Protein AF-A0A212CQR6-F1 (afdb_monomer)

Structure (mmCIF, N/CA/C/O backbone):
data_AF-A0A212CQR6-F1
#
_entry.id   AF-A0A212CQR6-F1
#
loop_
_atom_site.group_PDB
_atom_site.id
_atom_site.type_symbol
_atom_site.label_atom_id
_atom_site.label_alt_id
_atom_site.label_comp_id
_atom_site.label_asym_id
_atom_site.label_entity_id
_atom_site.label_seq_id
_atom_site.pdbx_PDB_ins_code
_atom_site.Cartn_x
_atom_site.Cartn_y
_atom_site.Cartn_z
_atom_site.occupancy
_atom_site.B_iso_or_equiv
_atom_site.auth_seq_id
_atom_site.auth_comp_id
_atom_site.auth_asym_id
_atom_site.auth_atom_id
_atom_site.pdbx_PDB_model_num
ATOM 1 N N . MET A 1 1 ? 27.000 7.731 -14.540 1.00 38.19 1 MET A N 1
ATOM 2 C CA . MET A 1 1 ? 26.072 7.037 -13.621 1.00 38.19 1 MET A CA 1
ATOM 3 C C . MET A 1 1 ? 25.738 8.007 -12.505 1.00 38.19 1 MET A C 1
ATOM 5 O O . MET A 1 1 ? 26.477 8.099 -11.536 1.00 38.19 1 MET A O 1
ATOM 9 N N . SER A 1 2 ? 24.711 8.830 -12.704 1.00 34.97 2 SER A N 1
ATOM 10 C CA . SER A 1 2 ? 24.343 9.873 -11.747 1.00 34.97 2 SER A CA 1
ATOM 11 C C . SER A 1 2 ? 23.537 9.229 -10.625 1.00 34.97 2 SER A C 1
ATOM 13 O O . SER A 1 2 ? 22.382 8.862 -10.819 1.00 34.97 2 SER A O 1
ATOM 15 N N . THR A 1 3 ? 24.163 9.033 -9.468 1.00 43.81 3 THR A N 1
ATOM 16 C CA . THR A 1 3 ? 23.478 8.658 -8.231 1.00 43.81 3 THR A CA 1
ATOM 17 C C . THR A 1 3 ? 22.675 9.863 -7.760 1.00 43.81 3 THR A C 1
ATOM 19 O O . THR A 1 3 ? 23.160 10.685 -6.984 1.00 43.81 3 THR A O 1
ATOM 22 N N . SER A 1 4 ? 21.466 10.015 -8.293 1.00 49.00 4 SER A N 1
ATOM 23 C CA . SER A 1 4 ? 20.506 11.010 -7.832 1.00 49.00 4 SER A CA 1
ATOM 24 C C . SER A 1 4 ? 20.162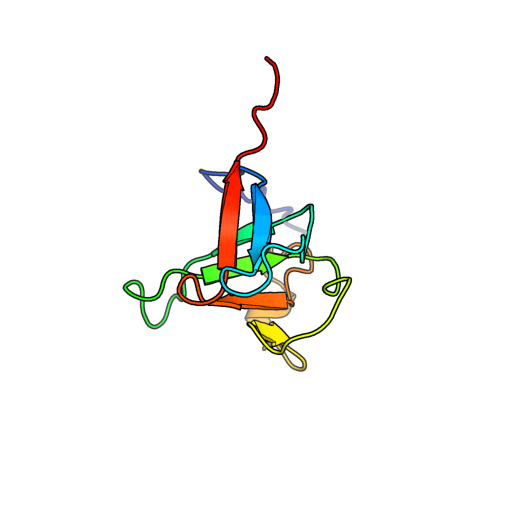 10.688 -6.379 1.00 49.00 4 SER A C 1
ATOM 26 O O . SER A 1 4 ? 19.417 9.750 -6.100 1.00 49.00 4 SER A O 1
ATOM 28 N N . SER A 1 5 ? 20.747 11.425 -5.438 1.00 55.25 5 SER A N 1
ATOM 29 C CA . SER A 1 5 ? 20.392 11.362 -4.025 1.00 55.25 5 SER A CA 1
ATOM 30 C C . SER A 1 5 ? 18.958 11.862 -3.874 1.00 55.25 5 SER A C 1
ATOM 32 O O . SER A 1 5 ? 18.669 13.055 -3.858 1.00 55.25 5 SER A O 1
ATOM 34 N N . CYS A 1 6 ? 18.021 10.922 -3.822 1.00 56.06 6 CYS A N 1
ATOM 35 C CA . CYS A 1 6 ? 16.612 11.205 -3.631 1.00 56.06 6 CYS A CA 1
ATOM 36 C C . CYS A 1 6 ? 16.372 11.743 -2.208 1.00 56.06 6 CYS A C 1
ATOM 38 O O . CYS A 1 6 ? 16.260 11.005 -1.222 1.00 56.06 6 CYS A O 1
ATOM 40 N N . THR A 1 7 ? 16.320 13.067 -2.081 1.00 52.56 7 THR A N 1
ATOM 41 C CA . THR A 1 7 ? 16.029 13.760 -0.820 1.00 52.56 7 THR A CA 1
ATOM 42 C C . THR A 1 7 ? 14.517 13.794 -0.590 1.00 52.56 7 THR A C 1
ATOM 44 O O . THR A 1 7 ? 13.867 14.826 -0.722 1.00 52.56 7 THR A O 1
ATOM 47 N N . PHE A 1 8 ? 13.933 12.632 -0.283 1.00 57.53 8 PHE A N 1
ATOM 48 C CA . PHE A 1 8 ? 12.539 12.522 0.153 1.00 57.53 8 PHE A CA 1
ATOM 49 C C . PHE A 1 8 ? 12.356 13.298 1.463 1.00 57.53 8 PHE A C 1
ATOM 51 O O . PHE A 1 8 ? 12.989 12.964 2.465 1.00 57.53 8 PHE A O 1
ATOM 58 N N . LYS A 1 9 ? 11.539 14.358 1.442 1.00 51.84 9 LYS A N 1
ATOM 59 C CA . LYS A 1 9 ? 11.410 15.332 2.542 1.00 51.84 9 LYS A CA 1
ATOM 60 C C . LYS A 1 9 ? 10.606 14.856 3.760 1.00 51.84 9 LYS A C 1
ATOM 62 O O . LYS A 1 9 ? 10.518 15.603 4.723 1.00 51.84 9 LYS A O 1
ATOM 67 N N . ASP A 1 10 ? 10.096 13.629 3.779 1.00 56.75 10 ASP A N 1
ATOM 68 C CA . ASP A 1 10 ? 9.424 13.069 4.957 1.00 56.75 10 ASP A CA 1
ATOM 69 C C . ASP A 1 10 ? 9.641 11.546 5.002 1.00 56.75 10 ASP A C 1
ATOM 71 O O . ASP A 1 10 ? 8.885 10.765 4.430 1.00 56.75 10 ASP A O 1
ATOM 75 N N . ARG A 1 11 ? 10.765 11.111 5.591 1.00 65.69 11 ARG A N 1
ATOM 76 C CA . ARG A 1 11 ? 11.142 9.686 5.717 1.00 65.69 11 ARG A CA 1
ATOM 77 C C . ARG A 1 11 ? 10.640 9.078 7.023 1.00 65.69 11 ARG A C 1
ATOM 79 O O . ARG A 1 11 ? 11.373 8.350 7.689 1.00 65.69 11 ARG A O 1
ATOM 86 N N . ARG A 1 12 ? 9.419 9.402 7.444 1.00 79.44 12 ARG A N 1
ATOM 87 C CA . ARG A 1 12 ? 8.887 8.826 8.681 1.00 79.44 12 ARG A CA 1
ATOM 88 C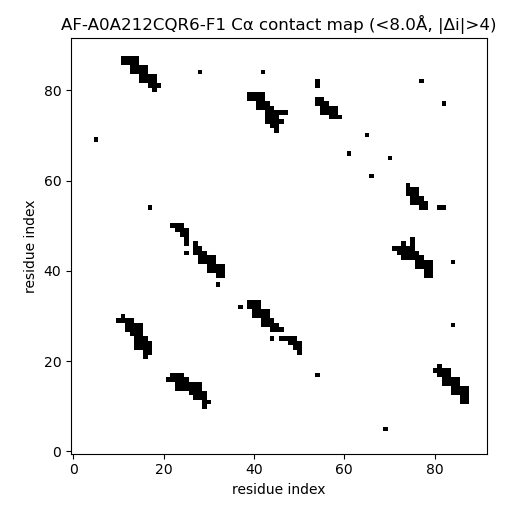 C . ARG A 1 12 ? 8.428 7.402 8.427 1.00 79.44 12 ARG A C 1
ATOM 90 O O . ARG A 1 12 ? 7.390 7.156 7.811 1.00 79.44 12 ARG A O 1
ATOM 97 N N . VAL A 1 13 ? 9.226 6.455 8.909 1.00 88.00 13 VAL A N 1
ATOM 98 C CA . VAL A 1 13 ? 8.859 5.045 8.868 1.00 88.00 13 VAL A CA 1
ATOM 99 C C . VAL A 1 13 ? 7.781 4.792 9.917 1.00 88.00 13 VAL A C 1
ATOM 101 O O . VAL A 1 13 ? 7.926 5.127 11.093 1.00 88.00 13 VAL A O 1
ATOM 104 N N . SER A 1 14 ? 6.690 4.179 9.485 1.00 90.12 14 SER A N 1
ATOM 105 C CA . SER A 1 14 ? 5.540 3.849 10.315 1.00 90.12 14 SER A CA 1
ATOM 106 C C . SER A 1 14 ? 5.332 2.344 10.392 1.00 90.12 14 SER A C 1
ATOM 108 O O . SER A 1 14 ? 5.547 1.617 9.423 1.00 90.12 14 SER A O 1
ATOM 110 N N . ILE A 1 15 ? 4.844 1.878 11.535 1.00 91.94 15 ILE A N 1
ATOM 111 C CA . ILE A 1 15 ? 4.265 0.542 11.659 1.00 91.94 15 ILE A CA 1
ATOM 112 C C . ILE A 1 15 ? 2.849 0.615 11.080 1.00 91.94 15 ILE A C 1
ATOM 114 O O . ILE A 1 15 ? 2.046 1.436 11.522 1.00 91.94 15 ILE A O 1
ATOM 118 N N . LEU A 1 16 ? 2.552 -0.210 10.077 1.00 91.50 16 LEU A N 1
ATOM 119 C CA . LEU A 1 16 ? 1.230 -0.299 9.463 1.00 91.50 16 LEU A CA 1
ATOM 120 C C . LEU A 1 16 ? 0.403 -1.366 10.158 1.00 91.50 16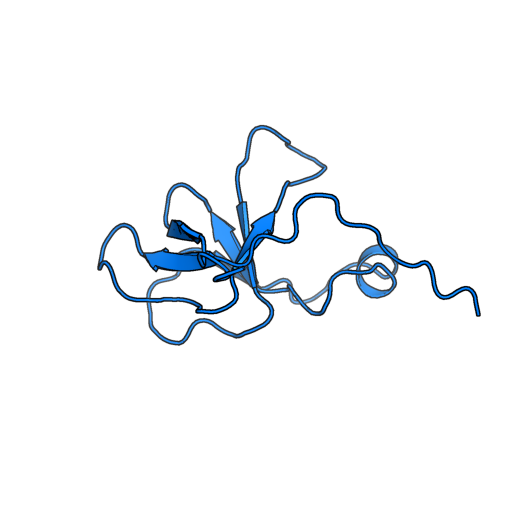 LEU A C 1
ATOM 122 O O . LEU A 1 16 ? 0.796 -2.534 10.220 1.00 91.50 16 LEU A O 1
ATOM 126 N N . CYS A 1 17 ? -0.779 -0.964 10.601 1.00 91.44 17 CYS A N 1
ATOM 127 C CA . CYS A 1 17 ? -1.744 -1.837 11.246 1.00 91.44 17 CYS A CA 1
ATOM 128 C C . CYS A 1 17 ? -3.051 -1.863 10.451 1.00 91.44 17 CYS A C 1
ATOM 130 O O . CYS A 1 17 ? -3.499 -0.846 9.915 1.00 91.44 17 CYS A O 1
ATOM 132 N N . CYS A 1 18 ? -3.693 -3.027 10.399 1.00 91.06 18 CYS A N 1
ATOM 133 C CA . CYS A 1 18 ? -5.018 -3.178 9.807 1.00 91.06 18 CYS A CA 1
ATOM 134 C C . CYS A 1 18 ? -6.073 -2.465 10.665 1.00 91.06 18 CYS A C 1
ATOM 136 O O . CYS A 1 18 ? -6.152 -2.684 11.876 1.00 91.06 18 CYS A O 1
ATOM 138 N N . LYS A 1 19 ? -6.940 -1.647 10.058 1.00 92.00 19 LYS A N 1
ATOM 139 C CA . LYS A 1 19 ? -8.014 -0.953 10.788 1.00 92.00 19 LYS A CA 1
ATOM 140 C C . LYS A 1 19 ? -9.070 -1.906 11.346 1.00 92.00 19 LYS A C 1
ATOM 142 O O . LYS A 1 19 ? -9.643 -1.590 12.389 1.00 92.00 19 LYS A O 1
ATOM 147 N N . PHE A 1 20 ? -9.278 -3.050 10.696 1.00 89.81 20 PHE A N 1
ATOM 148 C CA . PHE A 1 20 ? -10.327 -4.018 11.026 1.00 89.81 20 PHE A CA 1
ATOM 149 C C . PHE A 1 20 ? -9.904 -4.994 12.130 1.00 89.81 20 PHE A C 1
ATOM 151 O O . PHE A 1 20 ? -10.550 -5.055 13.168 1.00 89.81 20 PHE A O 1
ATOM 158 N N . CYS A 1 21 ? -8.797 -5.720 11.941 1.00 89.06 21 CYS A N 1
ATOM 159 C CA . CYS A 1 21 ? -8.338 -6.746 12.889 1.00 89.06 21 CYS A CA 1
ATOM 160 C C . CYS A 1 21 ? -7.232 -6.272 13.843 1.00 89.06 21 CYS A C 1
ATOM 162 O O . CYS A 1 21 ? -6.800 -7.041 14.696 1.00 89.06 21 CYS A O 1
ATOM 164 N N . LYS A 1 22 ? -6.746 -5.031 13.690 1.00 89.38 22 LYS A N 1
ATOM 165 C CA . LYS A 1 22 ? -5.672 -4.421 14.499 1.00 89.38 22 LYS A CA 1
ATOM 166 C C . LYS A 1 22 ? -4.316 -5.138 14.447 1.00 89.38 22 LYS A C 1
ATOM 168 O O . LYS A 1 22 ? -3.398 -4.735 15.153 1.00 89.38 22 LYS A O 1
ATOM 173 N N . GLN A 1 23 ? -4.153 -6.148 13.591 1.00 89.81 23 GLN A N 1
ATOM 174 C CA . GLN A 1 23 ? -2.870 -6.823 13.395 1.00 89.81 23 GLN A CA 1
ATOM 175 C C . GLN A 1 23 ? -1.863 -5.927 12.668 1.00 89.81 23 GLN A C 1
ATOM 177 O O . GLN A 1 23 ? -2.234 -5.114 11.813 1.00 89.81 23 GLN A O 1
ATOM 182 N N . VAL A 1 24 ? -0.583 -6.116 12.994 1.00 90.44 24 VAL A N 1
ATOM 183 C CA . VAL A 1 24 ? 0.538 -5.488 12.289 1.00 90.44 24 VAL A CA 1
ATOM 184 C C .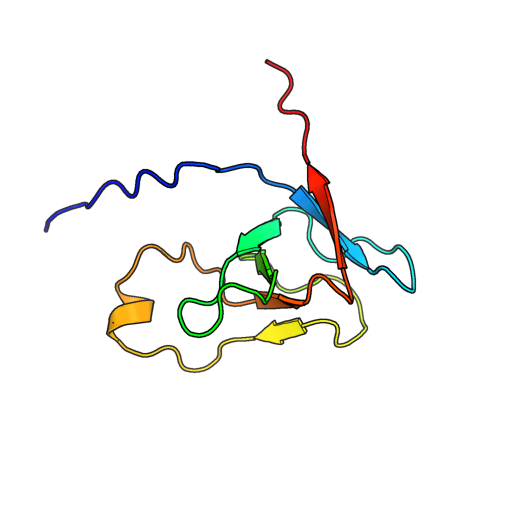 VAL A 1 24 ? 0.693 -6.148 10.922 1.00 90.44 24 VAL A C 1
ATOM 186 O O . VAL A 1 24 ? 0.858 -7.362 10.823 1.00 90.44 24 VAL A O 1
ATOM 189 N N . LEU A 1 25 ? 0.640 -5.332 9.873 1.00 90.44 25 LEU A N 1
ATOM 190 C CA . LEU A 1 25 ? 0.771 -5.767 8.483 1.00 90.44 25 LEU A CA 1
ATOM 191 C C . LEU A 1 25 ? 2.194 -5.590 7.970 1.00 90.44 25 LEU A C 1
ATOM 193 O O . LEU A 1 25 ? 2.715 -6.452 7.273 1.00 90.44 25 LEU A O 1
ATOM 197 N N . SER A 1 26 ? 2.821 -4.469 8.319 1.00 90.50 26 SER A N 1
ATOM 198 C CA 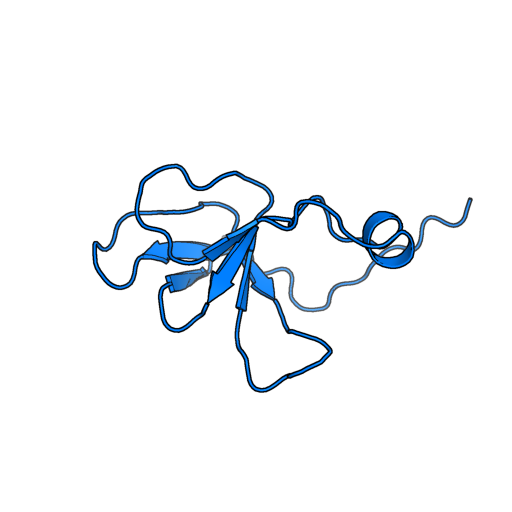. SER A 1 26 ? 4.223 -4.213 8.022 1.00 90.50 26 SER A CA 1
ATOM 199 C C . SER A 1 26 ? 4.818 -3.350 9.112 1.00 90.50 26 SER A C 1
ATOM 201 O O . SER A 1 26 ? 4.203 -2.400 9.593 1.00 90.50 26 SER A O 1
ATOM 203 N N . SER A 1 27 ? 6.052 -3.656 9.479 1.00 89.81 27 SER A N 1
ATOM 204 C CA . SER A 1 27 ? 6.807 -2.797 10.367 1.00 89.81 27 SER A CA 1
ATOM 205 C C . SER A 1 27 ? 7.446 -1.639 9.590 1.00 89.81 27 SER A C 1
ATOM 207 O O . SER A 1 27 ? 7.721 -0.617 10.190 1.00 89.81 27 SER A O 1
ATOM 209 N N . ARG A 1 28 ? 7.668 -1.725 8.273 1.00 89.69 28 ARG A N 1
ATOM 210 C CA . ARG A 1 28 ? 8.409 -0.718 7.481 1.00 89.69 28 ARG A CA 1
ATOM 211 C C . ARG A 1 28 ? 7.516 0.006 6.471 1.00 89.69 28 ARG A C 1
ATOM 213 O O . ARG A 1 28 ? 7.782 0.001 5.273 1.00 89.69 28 ARG A O 1
ATOM 220 N N . GLY A 1 29 ? 6.422 0.587 6.949 1.00 90.00 29 GLY A N 1
ATOM 221 C CA . GLY A 1 29 ? 5.533 1.399 6.126 1.00 90.00 29 GLY A CA 1
ATOM 222 C C . GLY A 1 29 ? 6.040 2.821 5.926 1.00 90.00 29 GLY A C 1
ATOM 223 O O . GLY A 1 29 ? 6.673 3.392 6.809 1.00 90.00 29 GLY A O 1
ATOM 224 N N . MET A 1 30 ? 5.697 3.420 4.792 1.00 90.88 30 MET A N 1
ATOM 225 C CA . MET A 1 30 ? 5.885 4.845 4.510 1.00 90.88 30 MET A CA 1
ATOM 226 C C . MET A 1 30 ? 4.618 5.415 3.883 1.00 90.88 30 MET A C 1
ATOM 228 O O . MET A 1 30 ? 3.942 4.710 3.133 1.00 90.88 30 MET A O 1
ATOM 232 N N . LYS A 1 31 ? 4.290 6.682 4.154 1.00 89.12 31 LY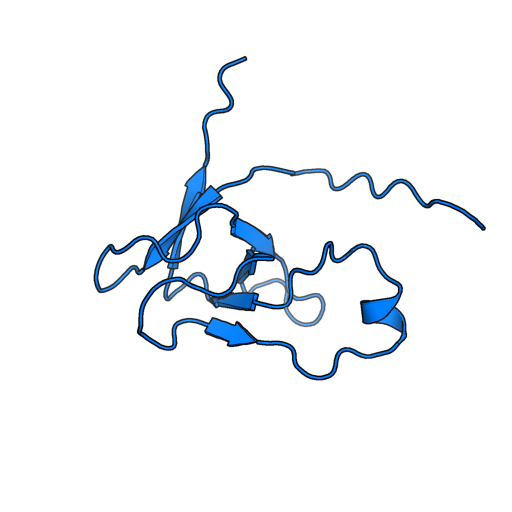S A N 1
ATOM 233 C CA . LYS A 1 31 ? 3.199 7.356 3.440 1.00 89.12 31 LYS A CA 1
ATOM 234 C C . LYS A 1 31 ? 3.578 7.497 1.960 1.00 89.12 31 LYS A C 1
ATOM 236 O O . LYS A 1 31 ? 4.718 7.823 1.637 1.00 89.12 31 LYS A O 1
ATOM 241 N N . ALA A 1 32 ? 2.632 7.216 1.076 1.00 85.50 32 ALA A N 1
ATOM 242 C CA . ALA A 1 32 ? 2.771 7.346 -0.366 1.00 85.50 32 ALA A CA 1
ATOM 243 C C . ALA A 1 32 ? 1.638 8.221 -0.914 1.00 85.50 32 ALA A C 1
ATOM 245 O O . ALA A 1 32 ? 0.555 8.286 -0.333 1.00 85.50 32 ALA A O 1
ATOM 246 N N . VAL A 1 33 ? 1.903 8.885 -2.035 1.00 82.12 33 VAL A N 1
ATOM 247 C CA . VAL A 1 33 ? 0.938 9.734 -2.743 1.00 82.12 33 VAL A CA 1
ATOM 248 C C . VAL A 1 33 ? 0.825 9.216 -4.170 1.00 82.12 33 VAL A C 1
ATOM 250 O O . VAL A 1 33 ? 1.849 8.966 -4.814 1.00 82.12 33 VAL A O 1
ATOM 253 N N . LEU A 1 34 ? -0.399 9.040 -4.668 1.00 81.50 34 LEU A N 1
ATOM 254 C CA . LEU A 1 34 ? -0.615 8.746 -6.082 1.00 81.50 34 LEU A CA 1
ATOM 255 C C . LEU A 1 34 ? -0.444 10.031 -6.891 1.00 81.50 34 LEU A C 1
ATOM 257 O O . LEU A 1 34 ? -1.103 11.032 -6.645 1.00 81.50 34 LEU A O 1
ATOM 261 N N . LEU A 1 35 ? 0.429 9.999 -7.899 1.00 80.75 35 LEU A N 1
ATOM 262 C CA . LEU A 1 35 ? 0.658 11.164 -8.763 1.00 80.75 35 LEU A CA 1
ATOM 263 C C . LEU A 1 35 ? -0.551 11.493 -9.648 1.00 80.75 35 LEU A C 1
ATOM 265 O O . LEU A 1 35 ? -0.707 12.634 -10.064 1.00 80.75 35 LEU A O 1
ATOM 269 N N . ALA A 1 36 ? -1.379 10.491 -9.949 1.00 80.69 36 ALA A N 1
ATOM 270 C CA . ALA A 1 36 ? -2.599 10.664 -10.729 1.00 80.69 36 ALA A CA 1
ATOM 271 C C . ALA A 1 36 ? -3.763 11.223 -9.896 1.00 80.69 36 ALA A C 1
ATOM 273 O O . ALA A 1 36 ? -4.671 11.819 -10.464 1.00 80.69 36 ALA A O 1
ATOM 274 N N . ASP A 1 37 ? -3.736 11.022 -8.576 1.00 81.81 37 ASP A N 1
ATOM 275 C CA . ASP A 1 37 ? -4.786 11.451 -7.657 1.00 81.81 37 ASP A CA 1
ATOM 276 C C . ASP A 1 37 ? -4.191 11.695 -6.264 1.00 81.81 37 ASP A C 1
ATOM 278 O O . ASP A 1 37 ? -3.923 10.768 -5.497 1.00 81.81 37 ASP A O 1
ATOM 282 N N . THR A 1 38 ? -3.965 12.965 -5.939 1.00 83.31 38 THR A N 1
ATOM 283 C CA . THR A 1 38 ? -3.357 13.361 -4.666 1.00 83.31 38 THR A CA 1
ATOM 284 C C . THR A 1 38 ? -4.33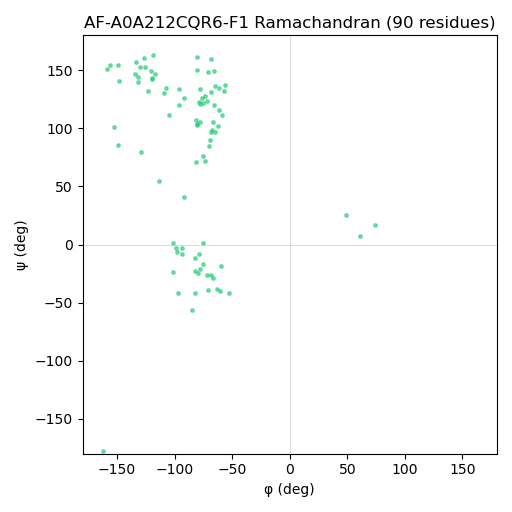2 13.351 -3.492 1.00 83.31 38 THR A C 1
ATOM 286 O O . THR A 1 38 ? -3.893 13.538 -2.359 1.00 83.31 38 THR A O 1
ATOM 289 N N . GLU A 1 39 ? -5.633 13.165 -3.734 1.00 86.06 39 GLU A N 1
ATOM 290 C CA . GLU A 1 39 ? -6.630 13.040 -2.663 1.00 86.06 39 GLU A CA 1
ATOM 291 C C . GLU A 1 39 ? -6.594 11.641 -2.033 1.00 86.06 39 GLU A C 1
ATOM 293 O O . GLU A 1 39 ? -6.997 11.445 -0.882 1.00 86.06 39 GLU A O 1
ATOM 298 N N . ILE A 1 40 ? -6.051 10.664 -2.765 1.00 85.81 40 ILE A N 1
ATOM 299 C CA . ILE A 1 40 ? -5.868 9.306 -2.277 1.00 85.81 40 ILE A CA 1
ATOM 300 C C . ILE A 1 40 ? -4.600 9.215 -1.423 1.00 85.81 40 ILE A C 1
ATOM 302 O O . ILE A 1 40 ? -3.468 9.155 -1.909 1.00 85.81 40 ILE A O 1
ATOM 306 N N . ASP A 1 41 ? -4.814 9.099 -0.115 1.00 87.50 41 ASP A N 1
ATOM 307 C CA . ASP A 1 41 ? -3.766 8.777 0.845 1.00 87.50 41 ASP A CA 1
ATOM 308 C C . ASP A 1 41 ? -3.440 7.274 0.817 1.00 87.50 41 ASP A C 1
ATOM 310 O O . ASP A 1 41 ? -4.288 6.426 1.132 1.00 87.50 41 ASP A O 1
ATOM 314 N N . LEU A 1 42 ? -2.182 6.941 0.519 1.00 90.69 42 LEU A N 1
ATOM 315 C CA . LEU A 1 42 ? -1.673 5.571 0.524 1.00 90.69 42 LEU A CA 1
ATOM 316 C C . LEU A 1 42 ? -0.544 5.369 1.535 1.00 90.69 42 LEU A C 1
ATOM 318 O O . LEU A 1 42 ? 0.121 6.301 1.988 1.00 90.69 42 LEU A O 1
ATOM 322 N N . PHE A 1 43 ? -0.285 4.100 1.827 1.00 91.62 43 PHE A N 1
ATOM 323 C CA . PHE A 1 43 ? 0.948 3.645 2.451 1.00 91.62 43 PHE A CA 1
ATOM 324 C C . PHE A 1 43 ? 1.649 2.639 1.548 1.00 91.62 43 PHE A C 1
ATOM 326 O O . PHE A 1 43 ? 0.995 1.890 0.831 1.00 91.62 43 PHE A O 1
ATOM 333 N N . SER A 1 44 ? 2.975 2.602 1.606 1.00 90.50 44 SER A N 1
ATOM 334 C CA . SER A 1 44 ? 3.808 1.683 0.840 1.00 90.50 44 SER A CA 1
ATOM 335 C C . SER A 1 44 ? 4.815 0.964 1.732 1.00 90.50 44 SER A C 1
ATOM 337 O O . SER A 1 44 ? 5.224 1.498 2.765 1.00 90.50 44 SER A O 1
ATOM 339 N N . THR A 1 45 ? 5.232 -0.239 1.348 1.00 91.00 45 THR A N 1
ATOM 340 C CA . THR A 1 45 ? 6.280 -0.992 2.049 1.00 91.00 45 THR A CA 1
ATOM 341 C C . THR A 1 45 ? 7.065 -1.879 1.087 1.00 91.00 45 THR A C 1
ATOM 343 O O . THR A 1 45 ? 6.557 -2.290 0.043 1.00 91.00 45 THR A O 1
ATOM 346 N N . ASP A 1 46 ? 8.303 -2.186 1.458 1.00 88.19 46 ASP A N 1
ATOM 347 C CA . ASP A 1 46 ? 9.204 -3.091 0.748 1.00 88.19 46 ASP A CA 1
ATOM 348 C C . ASP A 1 46 ? 9.148 -4.546 1.253 1.00 88.19 46 ASP A C 1
ATOM 350 O O . ASP A 1 46 ? 9.810 -5.416 0.693 1.00 88.19 46 ASP A O 1
ATOM 354 N N . ILE A 1 47 ? 8.361 -4.842 2.297 1.00 83.88 47 ILE A N 1
ATOM 355 C CA . ILE A 1 47 ? 8.172 -6.209 2.818 1.00 83.88 47 ILE A CA 1
ATOM 356 C C . ILE A 1 47 ? 6.772 -6.721 2.458 1.00 83.88 47 ILE A C 1
ATOM 358 O O . ILE A 1 47 ? 5.799 -6.005 2.699 1.00 83.88 47 ILE A O 1
ATOM 362 N N . PRO A 1 48 ? 6.625 -7.968 1.970 1.00 82.94 48 PRO A N 1
ATOM 363 C CA . PRO A 1 48 ? 5.309 -8.586 1.854 1.00 82.94 48 PRO A CA 1
ATOM 364 C C . PRO A 1 48 ? 4.580 -8.606 3.212 1.00 82.94 48 PRO A C 1
ATOM 366 O O . PRO A 1 48 ? 5.194 -8.919 4.235 1.00 82.94 48 PRO A O 1
ATOM 369 N N . PRO A 1 49 ? 3.277 -8.283 3.257 1.00 79.75 49 PRO A N 1
ATOM 370 C CA . PRO A 1 49 ? 2.538 -8.245 4.510 1.00 79.75 49 PRO A CA 1
ATOM 371 C C . PRO A 1 49 ? 2.507 -9.621 5.177 1.00 79.75 49 PRO A C 1
ATOM 373 O O . PRO A 1 49 ? 2.251 -10.634 4.528 1.00 79.75 49 PRO A O 1
ATOM 376 N N . THR A 1 50 ? 2.753 -9.655 6.486 1.00 73.31 50 THR A N 1
ATOM 377 C CA . THR A 1 50 ? 2.975 -10.909 7.217 1.00 73.31 50 THR A CA 1
ATOM 378 C C . THR A 1 50 ? 1.712 -11.721 7.490 1.00 73.31 50 THR A C 1
ATOM 380 O O . THR A 1 50 ? 1.867 -12.892 7.795 1.00 73.31 50 THR A O 1
ATOM 383 N N . ASN A 1 51 ? 0.497 -11.152 7.386 1.00 67.00 51 ASN A N 1
ATOM 384 C CA . ASN A 1 51 ? -0.769 -11.851 7.670 1.00 67.00 51 ASN A CA 1
ATOM 385 C C . ASN A 1 51 ? -2.002 -11.250 6.950 1.00 67.00 51 ASN A C 1
ATOM 387 O O . ASN A 1 51 ? -2.043 -10.065 6.616 1.00 67.00 51 ASN A O 1
ATOM 391 N N . GLY A 1 52 ? -3.010 -12.105 6.730 1.00 61.69 52 GLY A N 1
ATOM 392 C CA . GLY A 1 52 ? -4.135 -11.931 5.804 1.00 61.69 52 GLY A CA 1
ATOM 393 C C . GLY A 1 52 ? -5.260 -10.965 6.205 1.00 61.69 52 GLY A C 1
ATOM 394 O O . GLY A 1 52 ? -5.951 -11.132 7.204 1.00 61.69 52 GLY A O 1
ATOM 395 N N . ASN A 1 53 ? -5.467 -9.977 5.340 1.00 59.72 53 ASN A N 1
ATOM 396 C CA . ASN A 1 53 ? -6.659 -9.732 4.516 1.00 59.72 53 ASN A CA 1
ATOM 397 C C . ASN A 1 53 ? -6.172 -8.845 3.356 1.00 59.72 53 ASN A C 1
ATOM 399 O O . ASN A 1 53 ? -5.210 -8.095 3.536 1.00 59.72 53 ASN A O 1
ATOM 403 N N . ILE A 1 54 ? -6.785 -8.914 2.169 1.00 65.00 54 ILE A N 1
ATOM 404 C CA . ILE A 1 54 ? -6.399 -8.040 1.045 1.00 65.00 54 ILE A CA 1
ATOM 405 C C . ILE A 1 54 ? -6.824 -6.605 1.390 1.00 65.00 54 ILE A C 1
ATOM 407 O O . ILE A 1 54 ? -7.943 -6.185 1.127 1.00 65.00 54 ILE A O 1
ATOM 411 N N . VAL A 1 55 ? -5.929 -5.866 2.041 1.00 77.19 55 VAL A N 1
ATOM 412 C CA . VAL A 1 55 ? -6.082 -4.441 2.389 1.00 77.19 55 VAL A CA 1
ATOM 413 C C . VAL A 1 55 ? -5.303 -3.525 1.435 1.00 77.19 55 VAL A C 1
ATOM 415 O O . VAL A 1 55 ? -5.248 -2.308 1.621 1.00 77.19 55 VAL A O 1
ATOM 418 N N . GLY A 1 56 ? -4.649 -4.126 0.442 1.00 83.94 56 GLY A N 1
ATOM 419 C CA . GLY A 1 56 ? -3.689 -3.485 -0.438 1.00 83.94 56 GLY A CA 1
ATOM 42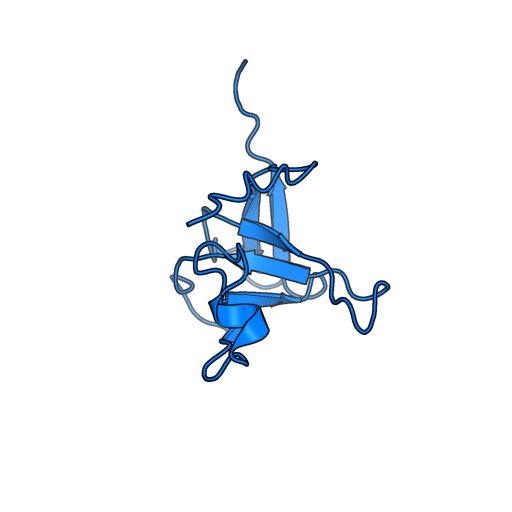0 C C . GLY A 1 56 ? -3.443 -4.282 -1.715 1.00 83.94 56 GLY A C 1
ATOM 421 O O . GLY A 1 56 ? -4.059 -5.325 -1.934 1.00 83.94 56 GLY A O 1
ATOM 422 N N . TYR A 1 57 ? -2.536 -3.785 -2.549 1.00 86.94 57 TYR A N 1
ATOM 423 C CA . TYR A 1 57 ? -2.167 -4.383 -3.829 1.00 86.94 57 TYR A CA 1
ATOM 424 C C . TYR A 1 57 ? -0.647 -4.440 -4.002 1.00 86.94 57 TYR A C 1
ATOM 426 O O . TYR A 1 57 ? 0.098 -3.676 -3.387 1.00 86.94 57 TYR A O 1
ATOM 434 N N . HIS A 1 58 ? -0.201 -5.360 -4.856 1.00 88.81 58 HIS A N 1
ATOM 435 C CA . HIS A 1 58 ? 1.196 -5.516 -5.242 1.00 88.81 58 HIS A CA 1
ATOM 436 C C . HIS A 1 58 ? 1.395 -5.069 -6.692 1.00 88.81 58 HIS A C 1
ATOM 438 O O . HIS A 1 58 ? 0.667 -5.502 -7.587 1.00 88.81 58 HIS A O 1
ATOM 444 N N . VAL A 1 59 ? 2.392 -4.223 -6.936 1.00 88.31 59 VAL A N 1
ATOM 445 C CA . VAL A 1 59 ? 2.766 -3.786 -8.284 1.00 88.31 59 VAL A CA 1
ATOM 446 C C . VAL A 1 59 ? 3.631 -4.868 -8.935 1.00 88.31 59 VAL A C 1
ATOM 448 O O . VAL A 1 59 ? 4.809 -4.997 -8.628 1.00 88.31 59 VAL A O 1
ATOM 451 N N . ILE A 1 60 ? 3.041 -5.657 -9.838 1.00 88.06 60 ILE A N 1
ATOM 452 C CA . ILE A 1 60 ? 3.725 -6.795 -10.485 1.00 88.06 60 ILE A CA 1
ATOM 453 C C . ILE A 1 60 ? 4.583 -6.341 -11.673 1.00 88.06 60 ILE A C 1
ATOM 455 O O . ILE A 1 60 ? 5.697 -6.823 -11.853 1.00 88.06 60 ILE A O 1
ATOM 459 N N . VAL A 1 61 ? 4.069 -5.415 -12.488 1.00 88.31 61 VAL A N 1
ATOM 460 C CA . VAL A 1 61 ? 4.742 -4.935 -13.705 1.00 88.31 61 VAL A CA 1
ATOM 461 C C . VAL A 1 61 ? 4.783 -3.404 -13.695 1.00 88.31 61 VAL A C 1
ATOM 463 O O . VAL A 1 61 ? 3.942 -2.751 -14.314 1.00 88.31 61 VAL A O 1
ATOM 466 N N . PRO A 1 62 ? 5.722 -2.798 -12.950 1.00 85.38 62 PRO A N 1
ATOM 467 C CA . PRO A 1 62 ? 5.983 -1.366 -13.052 1.00 85.38 62 PRO A CA 1
ATOM 468 C C . PRO A 1 62 ? 6.556 -1.012 -14.433 1.00 85.38 62 PRO A C 1
ATOM 470 O O . PRO A 1 62 ? 7.276 -1.799 -15.047 1.00 85.38 62 PRO A O 1
ATOM 473 N N . CYS A 1 63 ? 6.275 0.196 -14.925 1.00 87.94 63 CYS A N 1
ATOM 474 C CA . CYS A 1 63 ? 6.896 0.681 -16.158 1.00 87.94 63 CYS A CA 1
ATOM 475 C C . CYS A 1 63 ? 8.401 0.943 -15.956 1.00 87.94 63 CYS A C 1
ATOM 477 O O . CYS A 1 63 ? 8.861 1.155 -14.829 1.00 87.94 63 CYS A O 1
ATOM 479 N N . CYS A 1 64 ? 9.173 0.986 -17.049 1.00 86.62 64 CYS A N 1
ATOM 480 C CA . CYS A 1 64 ? 10.625 1.201 -16.996 1.00 86.62 64 CYS A CA 1
ATOM 481 C C . CYS A 1 64 ? 11.010 2.455 -16.197 1.00 86.62 64 CYS A C 1
ATOM 483 O O . CYS A 1 64 ? 11.922 2.407 -15.378 1.00 86.62 64 CYS A O 1
ATOM 485 N N . SER A 1 65 ? 10.282 3.560 -16.368 1.00 85.69 65 SER A N 1
ATOM 486 C CA . SER A 1 65 ? 10.543 4.799 -15.628 1.00 85.69 65 SER A CA 1
ATOM 487 C C . SER A 1 65 ? 10.351 4.635 -14.117 1.00 85.69 65 SER A C 1
ATOM 489 O O . SER A 1 65 ? 11.137 5.173 -13.343 1.00 85.69 65 SER A O 1
ATOM 491 N N . CYS A 1 66 ? 9.347 3.867 -13.678 1.00 82.06 66 CYS A N 1
ATOM 492 C CA . CYS A 1 66 ? 9.128 3.578 -12.260 1.00 82.06 66 CYS A CA 1
ATOM 493 C C . CYS A 1 66 ? 10.192 2.631 -11.701 1.00 82.06 66 CYS A C 1
ATOM 495 O O . CYS A 1 66 ? 10.652 2.869 -10.588 1.00 82.06 66 CYS A O 1
ATOM 497 N N . LEU A 1 67 ? 10.611 1.615 -12.466 1.00 82.81 67 LEU A N 1
ATOM 498 C CA . LEU A 1 67 ? 11.693 0.687 -12.097 1.00 82.81 67 LEU A CA 1
ATOM 499 C C . LEU A 1 67 ? 13.034 1.395 -11.895 1.00 82.81 67 LEU A C 1
ATOM 501 O O . LEU A 1 67 ? 13.773 1.054 -10.978 1.00 82.81 67 LEU A O 1
ATOM 505 N N . LEU A 1 68 ? 13.330 2.373 -12.752 1.00 82.75 68 LEU A N 1
ATOM 506 C CA . LEU A 1 68 ? 14.563 3.161 -12.707 1.00 82.75 68 LEU A CA 1
ATOM 507 C C . LEU A 1 68 ? 14.504 4.315 -11.694 1.00 82.75 68 LEU A C 1
ATOM 509 O O . LEU A 1 68 ? 15.528 4.935 -11.410 1.00 82.75 68 LEU A O 1
ATOM 513 N N . SER A 1 69 ? 13.320 4.619 -11.159 1.00 80.62 69 SER A N 1
ATOM 514 C CA . SER A 1 69 ? 13.137 5.632 -10.122 1.00 80.62 69 SER A CA 1
ATOM 515 C C . SER A 1 69 ? 13.496 5.089 -8.736 1.00 80.62 69 SER A C 1
ATOM 517 O O . SER A 1 69 ? 13.529 3.883 -8.494 1.00 80.62 69 SER A O 1
ATOM 519 N N . CYS A 1 70 ? 13.733 5.989 -7.784 1.00 78.69 70 CYS A N 1
ATOM 520 C CA . CYS A 1 70 ? 14.050 5.648 -6.400 1.00 78.69 70 CYS A CA 1
ATOM 521 C C . CYS A 1 70 ? 12.797 5.181 -5.637 1.00 78.69 70 CYS A C 1
ATOM 523 O O . CYS A 1 70 ? 12.234 5.924 -4.840 1.00 78.69 70 CYS A O 1
ATOM 525 N N . ASN A 1 71 ? 12.351 3.951 -5.887 1.00 76.12 71 ASN A N 1
ATOM 526 C CA . ASN A 1 71 ? 11.190 3.349 -5.222 1.00 76.12 71 ASN A CA 1
ATOM 527 C C . ASN A 1 71 ? 11.561 2.431 -4.036 1.00 76.12 71 ASN A C 1
ATOM 529 O O . ASN A 1 71 ? 10.667 1.962 -3.342 1.00 76.12 71 ASN A O 1
ATOM 533 N N . ASN A 1 72 ? 12.853 2.162 -3.795 1.00 77.00 72 ASN A N 1
ATOM 534 C CA . ASN A 1 72 ? 13.364 1.280 -2.729 1.00 77.00 72 ASN A CA 1
ATOM 535 C C . ASN A 1 72 ? 12.673 -0.101 -2.637 1.00 77.00 72 ASN A C 1
ATOM 537 O O . ASN A 1 72 ? 12.634 -0.695 -1.565 1.00 77.00 72 ASN A O 1
ATOM 541 N N . GLY A 1 73 ? 12.105 -0.612 -3.734 1.00 83.38 73 GLY A N 1
ATOM 542 C CA . GLY A 1 73 ? 11.368 -1.879 -3.732 1.00 83.38 73 GLY A CA 1
ATOM 543 C C . GLY A 1 73 ? 9.988 -1.812 -3.070 1.00 83.38 73 GLY A C 1
ATOM 544 O O . GLY A 1 73 ? 9.417 -2.849 -2.740 1.00 83.38 73 GLY A O 1
ATOM 545 N N . HIS A 1 74 ? 9.428 -0.614 -2.877 1.00 87.62 74 HIS A N 1
ATOM 546 C CA . HIS A 1 74 ? 8.092 -0.411 -2.320 1.00 87.62 74 HIS A CA 1
ATOM 547 C C . HIS A 1 74 ? 6.995 -0.772 -3.334 1.00 87.62 74 HIS A C 1
ATOM 549 O O . HIS A 1 74 ? 6.327 0.100 -3.888 1.00 87.62 74 HIS A O 1
ATOM 555 N N . PHE A 1 75 ? 6.809 -2.064 -3.599 1.00 88.81 75 PHE A N 1
ATOM 556 C CA . PHE A 1 75 ? 5.783 -2.559 -4.524 1.00 88.81 75 PHE A CA 1
ATOM 557 C C . PHE A 1 75 ? 4.475 -2.940 -3.835 1.00 88.81 75 PHE A C 1
ATOM 559 O O . PHE A 1 75 ? 3.481 -3.189 -4.514 1.00 88.81 75 PHE A O 1
ATOM 566 N N . TRP A 1 76 ? 4.449 -2.955 -2.504 1.00 90.44 76 TRP A N 1
ATOM 567 C CA . TRP A 1 76 ? 3.249 -3.216 -1.720 1.00 90.44 76 TRP A CA 1
ATOM 568 C C . TRP A 1 76 ? 2.610 -1.901 -1.302 1.00 90.44 76 TRP A C 1
ATOM 570 O O . TRP A 1 76 ? 3.237 -1.106 -0.604 1.00 90.44 76 TRP A O 1
ATOM 580 N N . MET A 1 77 ? 1.363 -1.693 -1.713 1.00 90.88 77 MET A N 1
ATOM 581 C CA . MET A 1 77 ? 0.600 -0.470 -1.478 1.00 90.88 77 MET A CA 1
ATOM 582 C C . MET A 1 77 ? -0.666 -0.774 -0.680 1.00 90.88 77 MET A C 1
ATOM 584 O O . MET A 1 77 ? -1.329 -1.776 -0.929 1.00 90.88 77 MET A O 1
ATOM 588 N N . PHE A 1 78 ? -1.044 0.111 0.237 1.00 91.56 78 PHE A N 1
ATOM 589 C CA . PHE A 1 78 ? -2.221 -0.024 1.094 1.00 91.56 78 PHE A CA 1
ATOM 590 C C . PHE A 1 78 ? -3.043 1.256 1.099 1.00 91.56 78 PHE A C 1
ATOM 592 O O . PHE A 1 78 ? -2.491 2.354 1.192 1.00 91.56 78 PHE A O 1
ATOM 599 N N . HIS A 1 79 ? -4.367 1.117 1.070 1.00 91.31 79 HIS A N 1
ATOM 600 C CA . HIS A 1 79 ? -5.258 2.267 1.155 1.00 91.31 79 HIS A CA 1
ATOM 601 C C . HIS A 1 79 ? -5.363 2.765 2.598 1.00 91.31 79 HIS A C 1
ATOM 603 O O . HIS A 1 79 ? -5.607 1.974 3.517 1.00 91.31 79 HIS A O 1
ATOM 609 N N . SER A 1 80 ? -5.257 4.077 2.813 1.00 90.88 80 SER A N 1
ATOM 610 C CA . SER A 1 80 ? -5.404 4.674 4.149 1.00 90.88 80 SER A CA 1
ATOM 611 C C . SER A 1 80 ? -6.770 4.407 4.793 1.00 90.88 80 SER A C 1
ATOM 613 O O . SER A 1 80 ? -6.900 4.503 6.009 1.00 90.88 80 SER A O 1
ATOM 615 N N . GLN A 1 81 ? -7.803 4.022 4.035 1.00 90.69 81 GLN A N 1
ATOM 616 C CA . GLN A 1 81 ? -9.093 3.592 4.600 1.00 90.69 81 GLN A CA 1
ATOM 617 C C . GLN A 1 81 ? -9.034 2.213 5.273 1.00 90.69 81 GLN A C 1
ATOM 619 O O . GLN A 1 81 ? -9.814 1.964 6.190 1.00 90.69 81 GLN A O 1
ATOM 624 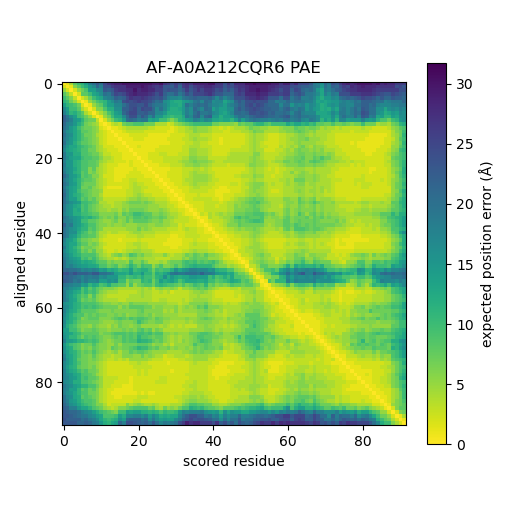N N . ALA A 1 82 ? -8.109 1.338 4.864 1.00 90.44 82 ALA A N 1
ATOM 625 C CA . ALA A 1 82 ? -7.984 -0.028 5.375 1.00 90.44 82 ALA A CA 1
ATOM 626 C C . ALA A 1 82 ? -6.858 -0.188 6.410 1.00 90.44 82 ALA A C 1
ATOM 628 O O . ALA A 1 82 ? -6.911 -1.090 7.250 1.00 90.44 82 ALA A O 1
ATOM 629 N N . VAL A 1 83 ? -5.858 0.699 6.389 1.00 91.94 83 VAL A N 1
ATOM 630 C CA . VAL A 1 83 ? -4.711 0.668 7.310 1.00 91.94 83 VAL A CA 1
ATOM 631 C C . VAL A 1 83 ? -4.515 1.998 8.029 1.00 91.94 83 VAL A C 1
ATOM 633 O O . VAL A 1 83 ? -5.001 3.038 7.592 1.00 91.94 83 VAL A O 1
ATOM 636 N N . TYR A 1 84 ? -3.800 1.978 9.147 1.00 91.81 84 TYR A N 1
ATOM 637 C CA . TYR A 1 84 ? -3.313 3.183 9.814 1.00 91.81 84 TYR A CA 1
ATOM 638 C C . TYR A 1 84 ? -1.832 3.028 10.157 1.00 91.81 84 TYR A C 1
ATOM 640 O O . TYR A 1 84 ? -1.374 1.926 10.463 1.00 91.81 84 TYR A O 1
ATOM 648 N N . GLY A 1 85 ? -1.088 4.130 10.065 1.00 90.81 85 GLY A N 1
ATOM 649 C CA . GLY A 1 85 ? 0.330 4.189 10.402 1.00 90.81 85 GLY A CA 1
ATOM 650 C C . GLY A 1 85 ? 0.543 4.701 11.823 1.00 90.81 85 GLY A C 1
ATOM 651 O O . GLY A 1 85 ? -0.044 5.707 12.216 1.00 90.81 85 GLY A O 1
ATOM 652 N N . ILE A 1 86 ? 1.401 4.021 12.577 1.00 91.06 86 ILE A N 1
ATOM 653 C CA . ILE A 1 86 ? 1.951 4.508 13.842 1.00 91.06 86 ILE A CA 1
ATOM 654 C C . ILE A 1 86 ? 3.392 4.917 13.553 1.00 91.06 86 ILE A C 1
ATOM 656 O O . ILE A 1 86 ? 4.222 4.053 13.262 1.00 91.06 86 ILE A O 1
ATOM 660 N N . ASN A 1 87 ? 3.681 6.219 13.599 1.00 86.38 87 ASN A N 1
ATOM 661 C CA . ASN A 1 87 ? 5.042 6.716 13.407 1.00 86.38 87 ASN A CA 1
ATOM 662 C C . ASN A 1 87 ? 5.961 6.060 14.433 1.00 86.38 87 ASN A C 1
ATOM 664 O O . ASN A 1 87 ? 5.656 6.057 15.629 1.00 86.38 87 ASN A O 1
ATOM 668 N N . ARG A 1 88 ? 7.104 5.547 13.979 1.00 79.50 88 ARG A N 1
ATOM 669 C CA . ARG A 1 88 ? 8.187 5.276 14.914 1.00 79.50 88 ARG A CA 1
ATOM 670 C C . ARG A 1 88 ? 8.648 6.622 15.462 1.00 79.50 88 ARG A C 1
ATOM 672 O O . ARG A 1 88 ? 9.026 7.497 14.688 1.00 79.50 88 ARG A O 1
ATOM 679 N N . LEU A 1 89 ? 8.564 6.816 16.779 1.00 62.59 89 LEU A N 1
ATOM 680 C CA . LEU A 1 89 ? 9.398 7.828 17.411 1.00 62.59 89 LEU A CA 1
ATOM 681 C C . LEU A 1 89 ? 10.822 7.302 17.289 1.00 62.59 89 LEU A C 1
ATOM 683 O O . LEU A 1 89 ? 11.229 6.430 18.057 1.00 62.59 89 LEU A O 1
ATOM 687 N N . ASP A 1 90 ? 11.555 7.793 16.297 1.00 57.34 90 ASP A N 1
ATOM 688 C CA . ASP A 1 90 ? 13.004 7.726 16.367 1.00 57.34 90 ASP A CA 1
ATOM 689 C C . ASP A 1 90 ? 13.377 8.490 17.642 1.00 57.34 90 ASP A C 1
ATOM 691 O O . ASP A 1 90 ? 13.082 9.678 17.783 1.00 57.34 90 ASP A O 1
ATOM 695 N N . SER A 1 91 ? 13.878 7.760 18.637 1.00 49.59 91 SER A N 1
ATOM 696 C CA . SER A 1 91 ? 14.416 8.372 19.846 1.00 49.59 91 SER A CA 1
ATOM 697 C C . SER A 1 91 ? 15.669 9.120 19.406 1.00 49.59 91 SER A C 1
ATOM 699 O O . SER A 1 91 ? 16.647 8.476 19.030 1.00 49.59 91 SER A O 1
ATOM 701 N N . THR A 1 92 ? 15.581 10.448 19.337 1.00 43.69 92 THR A N 1
ATOM 702 C CA . THR A 1 92 ? 16.738 11.328 19.136 1.00 43.69 92 THR A CA 1
ATOM 703 C C . THR A 1 92 ? 17.763 11.110 20.240 1.00 43.69 92 THR A C 1
ATOM 705 O O . THR A 1 92 ? 17.332 10.990 21.411 1.00 43.69 92 THR A O 1
#

Sequence (92 aa):
MSTSSCTFKDRRVSILCCKFCKQVLSSRGMKAVLLADTEIDLFSTDIPPTNGNIVGYHVIVPCCSCLLSCNNGHFWMFHSQAVYGINRLDST

Foldseek 3Di:
DDPPPPPPPDLFFWFKAFPPPRDTFDNGKDWDADPVDRVWTKIWDQDGGPDDDPQWDFQPDDDPVVVPDPPVNRRTMGTCVGIDTDTPPPPD

InterPro domains:
  IPR026768 Yippee homolog double zinc finger protein [PF14976] (51-91)
  IPR026768 Yippee homolog double zinc finger protein [PTHR31841] (52-92)

Organism: Cervus elaphus hippelaphus (NCBI:txid46360)

pLDDT: mean 80.05, std 14.43, range [34.97, 92.0]

Mean predicted aligned error: 7.71 Å

Nearest PDB structures (foldseek):
  4b9g-assembly2_B  TM=2.115E-01  e=6.345E+00  Escherichia coli

Radius of gyration: 13.77 Å; Cα contacts (8 Å, |Δi|>4): 149; chains: 1; bounding box: 36×27×37 Å

Secondary structure (DSSP, 8-state):
--------S----EEEEETTT--EEEEEEEEEE-SS-TTSEEEEESS--SS----EEE-SS--HHHHHSS-TT--EEEETTTEEEEE-----

Solvent-accessible surface area (backbone atoms only — not comparable to full-atom values): 5695 Å² total; per-residue (Å²): 136,85,82,75,79,80,79,69,92,75,82,62,47,11,35,26,25,32,65,84,82,63,46,72,33,36,72,62,20,30,82,41,70,42,93,92,42,76,85,50,56,31,32,28,21,62,59,83,63,78,61,96,68,93,51,53,51,71,63,85,80,70,54,70,72,58,69,75,40,96,53,83,66,46,39,34,38,31,41,50,89,42,34,46,70,46,70,60,79,74,83,126